Protein AF-A0A6B3H7B0-F1 (afdb_monomer_lite)

Radius of gyration: 14.79 Å; chains: 1; bounding box: 32×43×40 Å

Secondary structure (DSSP, 8-state):
--HHHH-SS-TTHHHHHHHHHHHHHHHTT--HHHHHHHHHHHHHTTGGGGGS-HHHHT-SSPPPHHHHHHHTTHHHHHHHHHTT-GGGHHH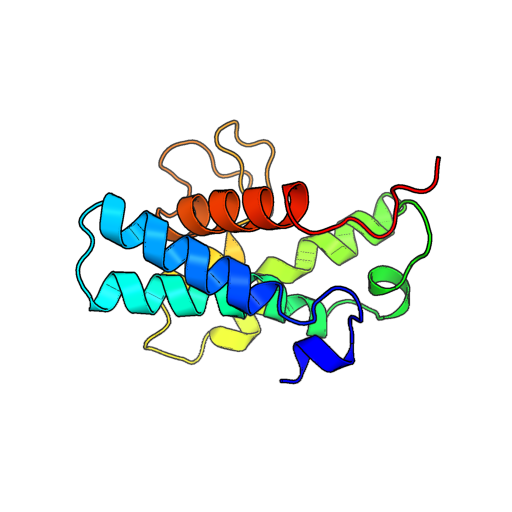HHHHHHTT--TTS--SSS---GGGS-HHHHHHHHHHHHHHHHS--TT---

Foldseek 3Di:
DVVCVLDVVVPCLLQQLLVQLLVVCVVVVHDPLVSVLLSLLSNQLQVLCVVQPSCLVPPDDDDDPVSVVSSLCSLVSSLVVCVPPVSNVLSSLLSNQLQADQCQPGDDGSDHNPSRRPSSPSSNVSSVVSVVPPPPPPPDD

Structure (mmCIF, N/CA/C/O backbone):
data_AF-A0A6B3H7B0-F1
#
_entry.id   AF-A0A6B3H7B0-F1
#
loop_
_atom_site.group_PDB
_atom_site.id
_atom_site.type_symbol
_atom_site.label_atom_id
_atom_site.label_alt_id
_atom_site.label_comp_id
_atom_site.label_asym_id
_atom_site.label_entity_id
_atom_site.label_seq_id
_atom_site.pdbx_PDB_ins_code
_atom_site.Cartn_x
_atom_site.Cartn_y
_atom_site.Cartn_z
_atom_site.occupancy
_atom_site.B_iso_or_equiv
_atom_site.auth_seq_id
_atom_site.auth_comp_id
_atom_site.auth_asym_id
_atom_site.auth_atom_id
_atom_site.pdbx_PDB_model_num
ATOM 1 N N . HIS A 1 1 ? -14.123 -1.532 -11.992 1.00 45.38 1 HIS A N 1
ATOM 2 C CA . HIS A 1 1 ? -12.849 -1.477 -11.252 1.00 45.38 1 HIS A CA 1
ATOM 3 C C . HIS A 1 1 ? -11.707 -1.411 -12.260 1.00 45.38 1 HIS A C 1
ATOM 5 O O . HIS A 1 1 ? -11.554 -2.330 -13.048 1.00 45.38 1 HIS A O 1
ATOM 11 N N . ALA A 1 2 ? -10.998 -0.280 -12.354 1.00 34.94 2 ALA A N 1
ATOM 12 C CA . ALA A 1 2 ? -10.042 -0.020 -13.444 1.00 34.94 2 ALA A CA 1
ATOM 13 C C . ALA A 1 2 ? -8.689 -0.747 -13.281 1.00 34.94 2 ALA A C 1
ATOM 15 O O . ALA A 1 2 ? -8.025 -1.021 -14.278 1.00 34.94 2 ALA A O 1
ATOM 16 N N . VAL A 1 3 ? -8.310 -1.104 -12.046 1.00 44.59 3 VAL A N 1
ATOM 17 C CA . VAL A 1 3 ? -7.106 -1.902 -11.736 1.00 44.59 3 VAL A CA 1
ATOM 18 C C . VAL A 1 3 ? -7.262 -3.340 -12.257 1.00 44.59 3 VAL A C 1
ATOM 20 O O . VAL A 1 3 ? -6.375 -3.840 -12.946 1.00 44.59 3 VAL A O 1
ATOM 23 N N . ASP A 1 4 ? -8.453 -3.928 -12.086 1.00 45.09 4 ASP A N 1
ATOM 24 C CA . ASP A 1 4 ? -8.804 -5.283 -12.551 1.00 45.09 4 ASP A CA 1
ATOM 25 C C . ASP A 1 4 ? -8.675 -5.488 -14.071 1.00 45.09 4 ASP A C 1
ATOM 27 O O . ASP A 1 4 ? -8.575 -6.617 -14.543 1.00 45.09 4 ASP A O 1
ATOM 31 N N . ILE A 1 5 ? -8.705 -4.411 -14.864 1.00 45.84 5 ILE A N 1
ATOM 32 C CA . ILE A 1 5 ? -8.684 -4.492 -16.334 1.00 45.84 5 ILE A CA 1
ATOM 33 C C . ILE A 1 5 ? -7.247 -4.632 -16.865 1.00 45.84 5 ILE A C 1
ATOM 35 O O . ILE A 1 5 ? -7.025 -5.216 -17.931 1.00 45.84 5 ILE A O 1
ATOM 39 N N . LYS A 1 6 ? -6.243 -4.120 -16.139 1.00 47.66 6 LYS A N 1
ATOM 40 C CA . LYS A 1 6 ? -4.839 -4.196 -16.574 1.00 47.66 6 LYS A CA 1
ATOM 41 C C . LYS A 1 6 ? -4.133 -5.465 -16.107 1.00 47.66 6 LYS A C 1
ATOM 43 O O . LYS A 1 6 ? -3.227 -5.907 -16.822 1.00 47.66 6 LYS A O 1
ATOM 48 N N . ASP A 1 7 ? -4.579 -6.089 -15.025 1.00 50.34 7 ASP A N 1
ATOM 49 C CA . ASP A 1 7 ? -3.917 -7.251 -14.444 1.00 50.34 7 ASP A CA 1
ATOM 50 C C . ASP A 1 7 ? -4.892 -8.436 -14.258 1.00 50.34 7 ASP A C 1
ATOM 52 O O . ASP A 1 7 ? -5.881 -8.393 -13.529 1.00 50.34 7 ASP A O 1
ATOM 56 N N . THR A 1 8 ? -4.630 -9.524 -14.984 1.00 45.81 8 THR A N 1
ATOM 57 C CA . THR A 1 8 ? -5.401 -10.775 -14.907 1.00 45.81 8 THR A CA 1
ATOM 58 C C . THR A 1 8 ? -5.162 -11.542 -13.600 1.00 45.81 8 THR A C 1
ATOM 60 O O . THR A 1 8 ? -5.957 -12.422 -13.276 1.00 45.81 8 THR A O 1
ATOM 63 N N . TYR A 1 9 ? -4.106 -11.214 -12.841 1.00 43.91 9 TYR A N 1
ATOM 64 C CA . TYR A 1 9 ? -3.794 -11.782 -11.522 1.00 43.91 9 TYR A CA 1
ATOM 65 C C . TYR A 1 9 ? -4.679 -11.195 -10.403 1.00 43.91 9 TYR A C 1
ATOM 67 O O . TYR A 1 9 ? -5.001 -11.884 -9.438 1.00 43.91 9 TYR A O 1
ATOM 75 N N . THR A 1 10 ? -5.154 -9.956 -10.554 1.00 52.75 10 THR A N 1
ATOM 76 C CA . THR A 1 10 ? -5.853 -9.191 -9.502 1.00 52.75 10 THR A CA 1
ATOM 77 C C . THR A 1 10 ? -7.307 -9.567 -9.233 1.00 52.75 10 THR A C 1
ATOM 79 O O . THR A 1 10 ? -7.891 -9.001 -8.311 1.00 52.75 10 THR A O 1
ATOM 82 N N . ARG A 1 11 ? -7.928 -10.507 -9.966 1.00 59.69 11 ARG A N 1
ATOM 83 C CA . ARG A 1 11 ? -9.376 -10.766 -9.827 1.00 59.69 11 ARG A CA 1
ATOM 84 C C . ARG A 1 11 ? -9.712 -11.263 -8.408 1.00 59.69 11 ARG A C 1
ATOM 86 O O . ARG A 1 11 ? -9.535 -12.432 -8.069 1.00 59.69 11 ARG A O 1
ATOM 93 N N . GLY A 1 12 ? -10.168 -10.338 -7.565 1.00 81.44 12 GLY A N 1
ATOM 94 C CA . GLY A 1 12 ? -10.488 -10.548 -6.153 1.00 81.44 12 GLY A CA 1
ATOM 95 C C . GLY A 1 12 ? -9.310 -10.471 -5.169 1.00 81.44 12 GLY A C 1
ATOM 96 O O . GLY A 1 12 ? -9.561 -10.597 -3.977 1.00 81.44 12 GLY A O 1
ATOM 97 N N . HIS A 1 13 ? -8.062 -10.260 -5.609 1.00 90.69 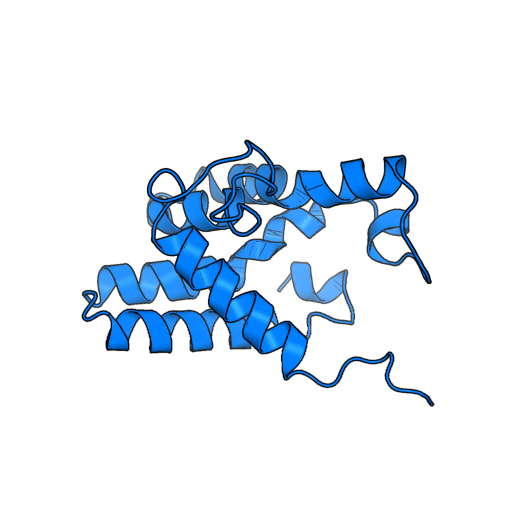13 HIS A N 1
ATOM 98 C CA . HIS A 1 13 ? -6.905 -10.126 -4.701 1.00 90.69 13 HIS A CA 1
ATOM 99 C C . HIS A 1 13 ? -7.078 -8.936 -3.755 1.00 90.69 13 HIS A C 1
ATOM 101 O O . HIS A 1 13 ? -7.143 -9.113 -2.543 1.00 90.69 13 HIS A O 1
ATOM 107 N N . SER A 1 14 ? -7.285 -7.741 -4.307 1.00 91.25 14 SER A N 1
ATOM 108 C CA . SER A 1 14 ? -7.471 -6.521 -3.518 1.00 91.25 14 SER A CA 1
ATOM 109 C C . SER A 1 14 ? -8.666 -6.614 -2.561 1.00 91.25 14 SER A C 1
ATOM 111 O O . SER A 1 14 ? -8.618 -6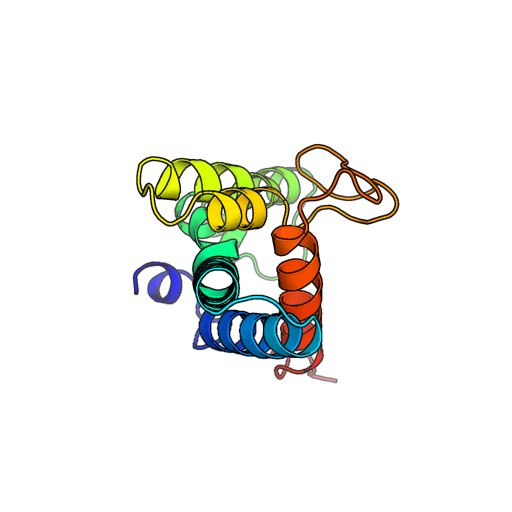.108 -1.443 1.00 91.25 14 SER A O 1
ATOM 113 N N . GLU A 1 15 ? -9.735 -7.318 -2.952 1.00 92.69 15 GLU A N 1
ATOM 114 C CA . GLU A 1 15 ? -10.865 -7.577 -2.054 1.00 92.69 15 GLU A CA 1
ATOM 115 C C . GLU A 1 15 ? -10.491 -8.501 -0.891 1.00 92.69 15 GLU A C 1
ATOM 117 O O . GLU A 1 15 ? -10.910 -8.256 0.241 1.00 92.69 15 GLU A O 1
ATOM 122 N N . ARG A 1 16 ? -9.724 -9.567 -1.149 1.00 95.00 16 ARG A N 1
ATOM 123 C CA . ARG A 1 16 ? -9.266 -10.490 -0.103 1.00 95.00 16 ARG A CA 1
ATOM 124 C C . ARG A 1 16 ? -8.290 -9.809 0.847 1.00 95.00 16 ARG A C 1
ATOM 126 O O . ARG A 1 16 ? -8.468 -9.955 2.053 1.00 95.00 16 ARG A O 1
ATOM 133 N N . VAL A 1 17 ? -7.360 -9.004 0.332 1.00 97.31 17 VAL A N 1
ATOM 134 C CA . VAL A 1 17 ? -6.463 -8.181 1.157 1.00 97.31 17 VAL A CA 1
ATOM 135 C C . VAL A 1 17 ? -7.276 -7.224 2.025 1.00 97.31 17 VAL A C 1
ATOM 137 O O . VAL A 1 17 ? -7.120 -7.241 3.240 1.00 97.31 17 VAL A O 1
ATOM 140 N N . GLY A 1 18 ? -8.233 -6.482 1.455 1.00 96.88 18 GLY A N 1
ATOM 141 C CA . GLY A 1 18 ? -9.116 -5.605 2.233 1.00 96.88 18 GLY A CA 1
ATOM 142 C C . GLY A 1 18 ? -9.905 -6.338 3.326 1.00 96.88 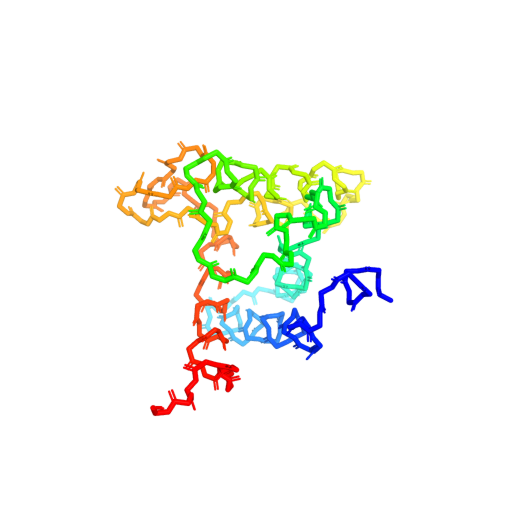18 GLY A C 1
ATOM 143 O O . GLY A 1 18 ? -10.003 -5.850 4.452 1.00 96.88 18 GLY A O 1
ATOM 144 N N . ARG A 1 19 ? -10.437 -7.534 3.039 1.00 97.62 19 ARG A N 1
ATOM 145 C CA . ARG A 1 19 ? -11.129 -8.370 4.041 1.00 97.62 19 ARG A CA 1
ATOM 146 C C . ARG A 1 19 ? -10.179 -8.861 5.132 1.00 97.62 19 ARG A C 1
ATOM 148 O O . ARG A 1 19 ? -10.535 -8.805 6.305 1.00 97.62 19 ARG A O 1
ATOM 155 N N . ALA A 1 20 ? -8.985 -9.321 4.769 1.00 98.25 20 ALA A N 1
ATOM 156 C CA . ALA A 1 20 ? -7.976 -9.761 5.726 1.00 98.25 20 ALA A CA 1
ATOM 157 C C . ALA A 1 20 ? -7.517 -8.602 6.627 1.00 98.25 20 ALA A C 1
ATOM 159 O O . ALA A 1 20 ? -7.444 -8.773 7.842 1.00 98.25 20 ALA A O 1
ATOM 160 N N . SER A 1 21 ? -7.315 -7.404 6.070 1.00 98.50 21 SER A N 1
ATOM 161 C CA . SER A 1 21 ? -7.005 -6.195 6.840 1.00 98.50 21 SER A CA 1
ATOM 162 C C . SER A 1 21 ? -8.094 -5.862 7.863 1.00 98.50 21 SER A C 1
ATOM 164 O O . SER A 1 21 ? -7.765 -5.535 8.999 1.00 98.50 21 SER A O 1
ATOM 166 N N . VAL A 1 22 ? -9.377 -6.013 7.512 1.00 98.50 22 VAL A N 1
ATOM 167 C CA . VAL A 1 22 ? -10.502 -5.841 8.454 1.00 98.50 22 VAL A CA 1
ATOM 168 C C . VAL A 1 22 ? -10.452 -6.854 9.599 1.00 98.50 22 VAL A C 1
ATOM 170 O O . VAL A 1 22 ? -10.684 -6.484 10.748 1.00 98.50 22 VAL A O 1
ATOM 173 N N . LEU A 1 23 ? -10.155 -8.124 9.308 1.00 98.56 23 LEU A N 1
ATOM 174 C CA . LEU A 1 23 ? -10.052 -9.160 10.342 1.00 98.56 23 LEU A CA 1
ATOM 175 C C . LEU A 1 23 ? -8.912 -8.856 11.320 1.00 98.56 23 LEU A C 1
ATOM 177 O O . LEU A 1 23 ? -9.121 -8.909 12.528 1.00 98.56 23 LEU A O 1
ATOM 181 N N . ILE A 1 24 ? -7.743 -8.467 10.802 1.00 98.56 24 ILE A N 1
ATOM 182 C CA . ILE A 1 24 ? -6.594 -8.073 11.626 1.00 98.56 24 ILE A CA 1
ATOM 183 C C . ILE A 1 24 ? -6.935 -6.834 12.468 1.00 98.56 24 ILE A C 1
ATOM 185 O O . ILE A 1 24 ? -6.671 -6.820 13.664 1.00 98.56 24 ILE A O 1
ATOM 189 N N . ALA A 1 25 ? -7.561 -5.813 11.875 1.00 98.25 25 ALA A N 1
ATOM 190 C CA . ALA A 1 25 ? -7.936 -4.583 12.576 1.00 98.25 25 ALA A CA 1
ATOM 191 C C . ALA A 1 25 ? -8.857 -4.843 13.778 1.00 98.25 25 ALA A C 1
ATOM 193 O O . ALA A 1 25 ? -8.671 -4.261 14.846 1.00 98.25 25 ALA A O 1
ATOM 194 N N . ARG A 1 26 ? -9.839 -5.736 13.605 1.00 98.38 26 ARG A N 1
ATOM 195 C CA . ARG A 1 26 ? -10.775 -6.124 14.668 1.00 98.38 26 ARG A CA 1
ATOM 196 C C . ARG A 1 26 ? -10.085 -6.879 15.795 1.00 98.38 26 ARG A C 1
ATOM 198 O O . ARG A 1 26 ? -10.362 -6.592 16.953 1.00 98.38 26 ARG A O 1
ATOM 205 N N . GLU A 1 27 ? -9.171 -7.786 15.464 1.00 98.44 27 GLU A N 1
ATOM 206 C CA . GLU A 1 27 ? -8.380 -8.509 16.466 1.00 98.44 27 GLU A CA 1
ATOM 207 C C . GLU A 1 27 ? -7.472 -7.562 17.268 1.00 98.44 27 GLU A C 1
ATOM 209 O O . GLU A 1 27 ? -7.277 -7.736 18.466 1.00 98.44 27 GLU A O 1
ATOM 214 N N . LEU A 1 28 ? -6.973 -6.500 16.628 1.00 97.88 28 LEU A N 1
ATOM 215 C CA . LEU A 1 28 ? -6.211 -5.435 17.284 1.00 97.88 28 LEU A CA 1
ATOM 216 C C . LEU A 1 28 ? -7.083 -4.460 18.100 1.00 97.88 28 LEU A C 1
ATOM 218 O O . LEU A 1 28 ? -6.546 -3.532 18.702 1.00 97.88 28 LEU A O 1
ATOM 222 N N . GLY A 1 29 ? -8.409 -4.638 18.128 1.00 98.06 29 GLY A N 1
ATOM 223 C CA . GLY A 1 29 ? -9.330 -3.790 18.891 1.00 98.06 29 GLY A CA 1
ATOM 224 C C . GLY A 1 29 ? -9.498 -2.373 18.333 1.00 98.06 29 GLY A C 1
ATOM 225 O O . GLY A 1 29 ? -9.803 -1.453 19.090 1.00 98.06 29 GLY A O 1
ATOM 226 N N . MET A 1 30 ? -9.275 -2.173 17.029 1.00 97.62 30 MET A N 1
ATOM 227 C CA . MET A 1 30 ? -9.479 -0.872 16.383 1.00 97.62 30 MET A CA 1
ATOM 228 C C . MET A 1 30 ? -10.966 -0.500 16.308 1.00 97.62 30 MET A C 1
ATOM 230 O O . MET A 1 30 ? -11.828 -1.366 16.163 1.00 97.62 30 MET A O 1
ATOM 234 N N . ASP A 1 31 ? -11.264 0.800 16.352 1.00 97.31 31 ASP A N 1
ATOM 235 C CA . ASP A 1 31 ? -12.621 1.313 16.156 1.00 97.31 31 ASP A CA 1
ATOM 236 C C . ASP A 1 31 ? -13.117 1.150 14.705 1.00 97.31 31 ASP A C 1
ATOM 238 O O . ASP A 1 31 ? -12.330 1.009 13.765 1.00 97.31 31 ASP A O 1
ATOM 242 N N . ASP A 1 32 ? -14.437 1.220 14.513 1.00 97.06 32 ASP A N 1
ATOM 243 C CA . ASP A 1 32 ? -15.083 0.990 13.214 1.00 97.06 32 ASP A CA 1
ATOM 244 C C . ASP A 1 32 ? -14.590 1.929 12.105 1.00 97.06 32 ASP A C 1
ATOM 246 O O . ASP A 1 32 ? -14.493 1.522 10.945 1.00 97.06 32 ASP A O 1
ATOM 250 N N . ARG A 1 33 ? -14.238 3.178 12.440 1.00 95.31 33 ARG A N 1
ATOM 251 C CA . ARG A 1 33 ? -13.731 4.144 11.458 1.00 95.31 33 ARG A CA 1
ATOM 252 C C . ARG A 1 33 ? -12.362 3.704 10.949 1.00 95.31 33 ARG A C 1
ATOM 254 O O . ARG A 1 33 ? -12.117 3.748 9.744 1.00 95.31 33 ARG A O 1
ATOM 261 N N . ARG A 1 34 ? -11.477 3.257 11.844 1.00 96.19 34 ARG A N 1
ATOM 262 C CA . ARG A 1 34 ? -10.150 2.746 11.468 1.00 96.19 34 ARG A CA 1
ATOM 263 C C . ARG A 1 34 ? -10.233 1.402 10.751 1.00 96.19 34 ARG A C 1
ATOM 265 O O . ARG A 1 34 ? -9.516 1.201 9.773 1.00 96.19 34 ARG A O 1
ATOM 272 N N . VAL A 1 35 ? -11.142 0.517 11.166 1.00 97.81 35 VAL A N 1
ATOM 273 C CA . VAL A 1 35 ? -11.422 -0.748 10.464 1.00 97.81 35 VAL A CA 1
ATOM 274 C C . VAL A 1 35 ? -11.831 -0.480 9.013 1.00 97.81 35 VAL A C 1
ATOM 276 O O . VAL A 1 35 ? -11.312 -1.119 8.096 1.00 97.81 35 VAL A O 1
ATOM 279 N N . GLU A 1 36 ? -12.715 0.491 8.787 1.00 96.12 36 GLU A N 1
ATOM 280 C CA . GLU A 1 36 ? -13.140 0.877 7.440 1.00 96.12 36 GLU A CA 1
ATOM 281 C C . GLU A 1 36 ? -12.000 1.520 6.635 1.00 96.12 36 GLU A C 1
ATOM 283 O O . GLU A 1 36 ? -11.808 1.199 5.459 1.00 96.12 36 GLU A O 1
ATOM 288 N N . GLY A 1 37 ? -11.176 2.357 7.271 1.00 96.38 37 GLY A N 1
ATOM 289 C CA . GLY A 1 37 ? -9.956 2.890 6.663 1.00 96.38 37 GLY A CA 1
ATOM 290 C C . GLY A 1 37 ? -9.005 1.784 6.189 1.00 96.38 37 GLY A C 1
ATOM 291 O O . GLY A 1 37 ? -8.520 1.827 5.058 1.00 96.38 37 GLY A O 1
ATOM 292 N N . LEU A 1 38 ? -8.798 0.743 7.002 1.00 97.38 38 LEU A N 1
ATOM 293 C CA . LEU A 1 38 ? -7.974 -0.416 6.647 1.00 97.38 38 LEU A CA 1
ATOM 294 C C . LEU A 1 38 ? -8.575 -1.259 5.522 1.00 97.38 38 LEU A C 1
ATOM 296 O O . LEU A 1 38 ? -7.839 -1.773 4.676 1.00 97.38 38 LEU A O 1
ATOM 300 N N . ARG A 1 39 ? -9.906 -1.366 5.467 1.00 97.31 39 ARG A N 1
ATOM 301 C CA . ARG A 1 39 ? -10.599 -2.001 4.342 1.00 97.31 39 ARG A CA 1
ATOM 302 C C . ARG A 1 39 ? -10.245 -1.304 3.031 1.00 97.31 39 ARG A C 1
ATOM 304 O O . ARG A 1 39 ? -9.887 -1.973 2.061 1.00 97.31 39 ARG A O 1
ATOM 311 N N . PHE A 1 40 ? -10.324 0.028 2.999 1.00 96.50 40 PHE A N 1
ATOM 312 C CA . PHE A 1 40 ? -9.959 0.809 1.818 1.00 96.50 40 PHE A CA 1
ATOM 313 C C . PHE A 1 40 ? -8.468 0.729 1.506 1.00 96.50 40 PHE A C 1
ATOM 315 O O . PHE A 1 40 ? -8.118 0.545 0.343 1.00 96.50 40 PHE A O 1
ATOM 322 N N . ALA A 1 41 ? -7.608 0.800 2.523 1.00 97.19 41 ALA A N 1
ATOM 323 C CA . ALA A 1 41 ? -6.167 0.637 2.372 1.00 97.19 41 ALA A CA 1
ATOM 324 C C . ALA A 1 41 ? -5.823 -0.676 1.654 1.00 97.19 41 ALA A C 1
ATOM 326 O O . ALA A 1 41 ? -5.122 -0.660 0.647 1.00 97.19 41 ALA A O 1
ATOM 327 N N . GLY A 1 42 ? -6.387 -1.801 2.103 1.00 96.81 42 GLY A N 1
ATOM 328 C CA . GLY A 1 42 ? -6.162 -3.103 1.474 1.00 96.81 42 GLY A CA 1
ATOM 329 C C . GLY A 1 42 ? -6.720 -3.203 0.049 1.00 96.81 42 GLY A C 1
ATOM 330 O O . GLY A 1 42 ? -6.072 -3.779 -0.821 1.00 96.81 42 GLY A O 1
ATOM 331 N N . ILE A 1 43 ? -7.880 -2.598 -0.235 1.00 95.12 43 ILE A N 1
ATOM 332 C CA . ILE A 1 43 ? -8.457 -2.577 -1.595 1.00 95.12 43 ILE A CA 1
ATOM 333 C C . ILE A 1 43 ? -7.612 -1.733 -2.559 1.00 95.12 43 ILE A C 1
ATOM 335 O O . ILE A 1 43 ? -7.526 -2.046 -3.746 1.00 95.12 43 ILE A O 1
ATOM 339 N N . LEU A 1 44 ? -7.023 -0.645 -2.071 1.00 95.94 44 LEU A N 1
ATOM 340 C CA . LEU A 1 44 ? -6.380 0.369 -2.904 1.00 95.94 44 LEU A CA 1
ATOM 341 C C . LEU A 1 44 ? -4.851 0.299 -2.904 1.00 95.94 44 LEU A C 1
ATOM 343 O O . LEU A 1 44 ? -4.255 1.047 -3.672 1.00 95.94 44 LEU A O 1
ATOM 347 N N . HIS A 1 45 ? -4.220 -0.571 -2.106 1.00 96.94 45 HIS A N 1
ATOM 348 C CA . HIS A 1 45 ? -2.756 -0.616 -1.938 1.00 96.94 45 HIS A CA 1
ATOM 349 C C . HIS A 1 45 ? -1.990 -0.638 -3.272 1.00 96.94 45 HIS A C 1
ATOM 351 O O . HIS A 1 45 ? -0.989 0.050 -3.433 1.00 96.94 45 HIS A O 1
ATOM 357 N N . ASP A 1 46 ? -2.546 -1.332 -4.264 1.00 95.94 46 ASP A N 1
ATOM 358 C CA . ASP A 1 46 ? -1.960 -1.541 -5.584 1.00 95.94 46 ASP A CA 1
ATOM 359 C C . ASP A 1 46 ? -2.491 -0.598 -6.685 1.00 95.94 46 ASP A C 1
ATOM 361 O O . ASP A 1 46 ? -2.152 -0.756 -7.862 1.00 95.94 46 ASP A O 1
ATOM 365 N N . ILE A 1 47 ? -3.330 0.399 -6.360 1.00 94.56 47 ILE A N 1
ATOM 366 C CA . ILE A 1 47 ? -3.976 1.264 -7.371 1.00 94.56 47 ILE A CA 1
ATOM 367 C C . ILE A 1 47 ? -2.965 1.998 -8.262 1.00 94.56 47 ILE A C 1
ATOM 369 O O . ILE A 1 47 ? -3.229 2.250 -9.441 1.00 94.56 47 ILE A O 1
ATOM 373 N N . GLY A 1 48 ? -1.771 2.279 -7.741 1.00 95.81 48 GLY A N 1
ATOM 374 C CA . GLY A 1 48 ? -0.697 2.914 -8.497 1.00 95.81 48 GLY A CA 1
ATOM 375 C C . GLY A 1 48 ? -0.112 2.065 -9.623 1.00 95.81 48 GLY A C 1
ATOM 376 O O . GLY A 1 48 ? 0.515 2.619 -10.528 1.00 95.81 48 GLY A O 1
ATOM 377 N N . LYS A 1 49 ? -0.390 0.751 -9.677 1.00 94.56 49 LYS A N 1
ATOM 378 C CA . LYS A 1 49 ? -0.037 -0.098 -10.831 1.00 94.56 49 LYS A CA 1
ATOM 379 C C . LYS A 1 49 ? -0.675 0.399 -12.134 1.00 94.56 49 LYS A C 1
ATOM 381 O O . LYS A 1 49 ? -0.177 0.089 -13.215 1.00 94.56 49 LYS A O 1
ATOM 386 N N . LEU A 1 50 ? -1.716 1.239 -12.065 1.00 90.62 50 LEU A N 1
ATOM 387 C CA . LEU A 1 50 ? -2.278 1.940 -13.226 1.00 90.62 50 LEU A CA 1
ATOM 388 C C . LEU A 1 50 ? -1.256 2.829 -13.954 1.00 90.62 50 LEU A C 1
ATOM 390 O O . LEU A 1 50 ? -1.344 2.941 -15.184 1.00 90.62 50 LEU A O 1
ATOM 394 N N . GLY A 1 51 ? -0.309 3.415 -13.210 1.00 91.12 51 GLY A N 1
ATOM 395 C CA . GLY A 1 51 ? 0.784 4.252 -13.713 1.00 91.12 51 GLY A CA 1
ATOM 396 C C . GLY A 1 51 ? 2.012 3.470 -14.192 1.00 91.12 51 GLY A C 1
ATOM 397 O O . GLY A 1 51 ? 2.874 4.035 -14.860 1.00 91.12 51 GLY A O 1
ATOM 398 N N . VAL A 1 52 ? 2.086 2.163 -13.922 1.00 93.56 52 VAL A N 1
ATOM 399 C CA . VAL A 1 52 ? 3.195 1.311 -14.375 1.00 93.56 52 VAL A CA 1
ATOM 400 C C . VAL A 1 52 ? 2.999 0.934 -15.855 1.00 93.56 52 VAL A C 1
ATOM 402 O O . VAL A 1 52 ? 1.898 0.533 -16.257 1.00 93.56 52 VAL A O 1
ATOM 405 N N . PRO A 1 53 ? 4.043 1.015 -16.707 1.00 93.06 53 PRO A N 1
ATOM 406 C CA . PRO A 1 53 ? 3.956 0.583 -18.097 1.00 93.06 53 PRO A CA 1
ATOM 407 C C . PRO A 1 53 ? 3.514 -0.878 -18.223 1.00 93.06 53 PRO A C 1
ATOM 409 O O . PRO A 1 53 ? 4.108 -1.773 -17.621 1.00 93.06 53 PRO A O 1
ATOM 412 N N . THR A 1 54 ? 2.535 -1.146 -19.092 1.00 89.88 54 THR A N 1
ATOM 413 C CA . THR A 1 54 ? 1.967 -2.493 -19.286 1.00 89.88 54 THR A CA 1
ATOM 414 C C . THR A 1 54 ? 3.030 -3.552 -19.603 1.00 89.88 54 THR A C 1
ATOM 416 O O . THR A 1 54 ? 2.905 -4.687 -19.156 1.00 89.88 54 THR A O 1
ATOM 419 N N . ARG A 1 55 ? 4.100 -3.188 -20.329 1.00 90.81 55 ARG A N 1
ATOM 420 C CA . ARG A 1 55 ? 5.222 -4.093 -20.649 1.00 90.81 55 ARG A CA 1
ATOM 421 C C . ARG A 1 55 ? 5.974 -4.598 -19.412 1.00 90.81 55 ARG A C 1
ATOM 423 O O . ARG A 1 55 ? 6.473 -5.713 -19.436 1.00 90.81 55 ARG A O 1
ATOM 430 N N . VAL A 1 56 ? 6.065 -3.773 -18.366 1.00 92.94 56 VAL A N 1
ATOM 431 C CA . VAL A 1 56 ? 6.703 -4.123 -17.088 1.00 92.94 56 VAL A CA 1
ATOM 432 C C . VAL A 1 56 ? 5.718 -4.925 -16.245 1.00 92.94 56 VAL A C 1
ATOM 434 O O . VAL A 1 56 ? 6.067 -5.988 -15.744 1.00 92.94 56 VAL A O 1
ATOM 437 N N . LEU A 1 57 ? 4.466 -4.460 -16.167 1.00 88.81 57 LEU A N 1
ATOM 438 C CA . LEU A 1 57 ? 3.405 -5.103 -15.390 1.00 88.81 57 LEU A CA 1
ATOM 439 C C . LEU A 1 57 ? 3.091 -6.532 -15.853 1.00 88.81 57 LEU A C 1
ATOM 441 O O . LEU A 1 57 ? 2.875 -7.410 -15.028 1.00 88.81 57 LEU A O 1
ATOM 445 N N . ARG A 1 58 ? 3.088 -6.776 -17.168 1.00 87.00 58 ARG A N 1
ATOM 446 C CA . ARG A 1 58 ? 2.756 -8.079 -17.771 1.00 87.00 58 ARG A CA 1
ATOM 447 C C . ARG A 1 58 ? 3.983 -8.879 -18.207 1.00 87.00 58 ARG A C 1
ATOM 449 O O . ARG A 1 58 ? 3.865 -9.760 -19.060 1.00 87.00 58 ARG A O 1
ATOM 456 N N . LYS A 1 59 ? 5.172 -8.547 -17.700 1.00 87.50 59 LYS A N 1
ATOM 457 C CA . LYS A 1 59 ? 6.389 -9.257 -18.090 1.00 87.50 59 LYS A CA 1
ATOM 458 C C . LYS A 1 59 ? 6.310 -10.723 -17.661 1.00 87.50 59 LYS A C 1
ATOM 460 O O . LYS A 1 59 ? 6.065 -11.031 -16.500 1.00 87.50 59 LYS A O 1
ATOM 465 N N . ASN A 1 60 ? 6.580 -11.623 -18.604 1.00 86.19 60 ASN A N 1
ATOM 466 C CA . ASN A 1 60 ? 6.773 -13.038 -18.311 1.00 86.19 60 ASN A CA 1
ATOM 467 C C . ASN A 1 60 ? 8.223 -13.262 -17.858 1.00 86.19 60 ASN A C 1
ATOM 469 O O . ASN A 1 60 ? 9.156 -12.988 -18.614 1.00 86.19 60 ASN A O 1
ATOM 473 N N . GLY A 1 61 ? 8.410 -13.769 -16.638 1.00 88.25 61 GLY A N 1
ATOM 474 C CA . GLY A 1 61 ? 9.731 -14.002 -16.046 1.00 88.25 61 GLY A CA 1
ATOM 475 C C . GLY A 1 61 ? 10.231 -12.848 -15.163 1.00 88.25 61 GLY A C 1
ATOM 476 O O . GLY A 1 61 ? 9.472 -11.933 -14.844 1.00 88.25 61 GLY A O 1
ATOM 477 N N . PRO A 1 62 ? 11.497 -12.896 -14.709 1.00 92.50 62 PRO A N 1
ATOM 478 C CA . PRO A 1 62 ? 12.022 -11.924 -13.757 1.00 92.50 62 PRO A CA 1
ATOM 479 C C . PRO A 1 62 ? 12.160 -10.523 -14.368 1.00 92.50 62 PRO A C 1
ATOM 481 O O . PRO A 1 62 ? 12.551 -10.359 -15.528 1.00 92.50 62 PRO A O 1
ATOM 484 N N . LEU A 1 63 ? 11.883 -9.503 -13.552 1.00 94.50 63 LEU A N 1
ATOM 485 C CA . LEU A 1 63 ? 12.165 -8.107 -13.883 1.00 94.50 63 LEU A CA 1
ATOM 486 C C . LEU A 1 63 ? 13.681 -7.860 -13.888 1.00 94.50 63 LEU A C 1
ATOM 488 O O . LEU A 1 63 ? 14.398 -8.344 -13.007 1.00 94.50 63 LEU A O 1
ATOM 492 N N . THR A 1 64 ? 14.169 -7.072 -14.845 1.00 97.06 64 THR A N 1
ATOM 493 C CA . THR A 1 64 ? 15.523 -6.505 -14.788 1.00 97.06 64 THR A CA 1
ATOM 494 C C . THR A 1 64 ? 15.614 -5.496 -13.637 1.00 97.06 64 THR A C 1
ATOM 496 O O . THR A 1 64 ? 14.583 -5.015 -13.159 1.00 97.06 64 THR A O 1
ATOM 499 N N . PRO A 1 65 ? 16.823 -5.103 -13.194 1.00 97.19 65 PRO A N 1
ATOM 500 C CA . PRO A 1 65 ? 16.964 -4.067 -12.170 1.00 97.19 65 PRO A CA 1
ATOM 501 C C . PRO A 1 65 ? 16.267 -2.745 -12.528 1.00 97.19 65 PRO A C 1
ATOM 503 O O . PRO A 1 65 ? 15.750 -2.064 -11.652 1.00 97.19 65 PRO A O 1
ATOM 506 N N . GLU A 1 66 ? 16.223 -2.381 -13.810 1.00 96.81 66 GLU A N 1
ATOM 507 C CA . GLU A 1 66 ? 15.542 -1.169 -14.273 1.00 96.81 66 GLU A CA 1
ATOM 508 C C . GLU A 1 66 ? 14.019 -1.304 -14.242 1.00 96.81 66 GLU A C 1
ATOM 510 O O . GLU A 1 66 ? 13.324 -0.419 -13.753 1.00 96.81 66 GLU A O 1
ATOM 515 N N . GLU A 1 67 ? 13.490 -2.431 -14.710 1.00 96.88 67 GLU A N 1
ATOM 516 C CA . GLU A 1 67 ? 12.053 -2.702 -14.657 1.00 96.88 67 GLU A CA 1
ATOM 517 C C . GLU A 1 67 ? 11.552 -2.830 -13.218 1.00 96.88 67 GLU A C 1
ATOM 519 O O . GLU A 1 67 ? 10.449 -2.383 -12.912 1.00 96.88 67 GLU A O 1
ATOM 524 N N . ARG A 1 68 ? 12.373 -3.399 -12.329 1.00 96.44 68 ARG A N 1
ATOM 525 C CA . ARG A 1 68 ? 12.107 -3.444 -10.892 1.00 96.44 68 ARG A CA 1
ATOM 526 C C . ARG A 1 68 ? 11.959 -2.038 -10.318 1.00 96.44 68 ARG A C 1
ATOM 528 O O . ARG A 1 68 ? 10.944 -1.778 -9.688 1.00 96.44 68 ARG A O 1
ATOM 535 N N . ARG A 1 69 ? 12.894 -1.125 -10.612 1.00 96.56 69 ARG A N 1
ATOM 536 C CA . ARG A 1 69 ? 12.785 0.280 -10.181 1.00 96.56 69 ARG A CA 1
ATOM 537 C C . ARG A 1 69 ? 11.489 0.929 -10.660 1.00 96.56 69 ARG A C 1
ATOM 539 O O . ARG A 1 69 ? 10.872 1.658 -9.906 1.00 96.56 69 ARG A O 1
ATOM 546 N N . ILE A 1 70 ? 11.052 0.641 -11.888 1.00 96.88 70 ILE A N 1
ATOM 547 C CA . ILE A 1 70 ? 9.777 1.154 -12.420 1.00 96.88 70 ILE A CA 1
ATOM 548 C C . ILE A 1 70 ? 8.574 0.557 -11.671 1.00 96.88 70 ILE A C 1
ATOM 550 O O . ILE A 1 70 ? 7.611 1.268 -11.398 1.00 96.88 70 ILE A O 1
ATOM 554 N N . MET A 1 71 ? 8.607 -0.739 -11.347 1.00 95.94 71 MET A N 1
ATOM 555 C CA . MET A 1 71 ? 7.552 -1.400 -10.570 1.00 95.94 71 MET A CA 1
ATOM 556 C C . MET A 1 71 ? 7.439 -0.821 -9.155 1.00 95.94 71 MET A C 1
ATOM 558 O O . MET A 1 71 ? 6.333 -0.624 -8.657 1.00 95.94 71 MET A O 1
ATOM 562 N N . GLU A 1 72 ? 8.572 -0.529 -8.519 1.00 97.44 72 GLU A N 1
ATOM 563 C CA . GLU A 1 72 ? 8.662 -0.007 -7.149 1.00 97.44 72 GLU A CA 1
ATOM 564 C C . GLU A 1 72 ? 8.124 1.430 -7.003 1.00 97.44 72 GLU A C 1
ATOM 566 O O . GLU A 1 72 ? 7.917 1.875 -5.881 1.00 97.44 72 GLU A O 1
ATOM 571 N N . LEU A 1 73 ? 7.800 2.123 -8.106 1.00 97.44 73 LEU A N 1
ATOM 572 C CA . LEU A 1 73 ? 7.143 3.443 -8.093 1.00 97.44 73 LEU A CA 1
ATOM 573 C C . LEU A 1 73 ? 5.627 3.379 -7.851 1.00 97.44 73 LEU A C 1
ATOM 575 O O . LEU A 1 73 ? 4.995 4.407 -7.603 1.00 97.44 73 LEU A O 1
ATOM 579 N N . HIS A 1 74 ? 5.002 2.200 -7.941 1.00 98.06 74 HIS A N 1
ATOM 580 C CA . HIS A 1 74 ? 3.548 2.112 -7.799 1.00 98.06 74 HIS A CA 1
ATOM 581 C C . HIS A 1 74 ? 3.000 2.592 -6.437 1.00 98.06 74 HIS A C 1
ATOM 583 O O . HIS A 1 74 ? 1.894 3.131 -6.455 1.00 98.06 74 HIS A O 1
ATOM 589 N N . PRO A 1 75 ? 3.690 2.488 -5.281 1.00 98.25 75 PRO A N 1
ATOM 590 C CA . PRO A 1 75 ? 3.170 3.051 -4.036 1.00 98.25 75 PRO A CA 1
ATOM 591 C C . PRO A 1 75 ? 3.052 4.577 -4.113 1.00 98.25 75 PRO A C 1
ATOM 593 O O . PRO A 1 75 ? 2.031 5.139 -3.720 1.00 98.25 75 PRO A O 1
ATOM 596 N N . GLU A 1 76 ? 4.045 5.250 -4.706 1.00 98.25 76 GLU A N 1
ATOM 597 C CA . GLU A 1 76 ? 4.035 6.705 -4.910 1.00 98.25 76 GLU A CA 1
ATOM 598 C C . GLU A 1 76 ? 2.933 7.124 -5.891 1.00 98.25 76 GLU A C 1
ATOM 600 O O . GLU A 1 76 ? 2.176 8.057 -5.625 1.00 98.25 76 GLU A O 1
ATOM 605 N N . TYR A 1 77 ? 2.758 6.391 -6.995 1.00 97.62 77 TYR A N 1
ATOM 606 C CA . TYR A 1 77 ? 1.637 6.636 -7.909 1.00 97.62 77 TYR A CA 1
ATOM 607 C C . TYR A 1 77 ? 0.284 6.429 -7.228 1.00 97.62 77 TYR A C 1
ATOM 609 O O . TYR A 1 77 ? -0.645 7.202 -7.455 1.00 97.62 77 TYR A O 1
ATOM 617 N N . GLY A 1 78 ? 0.160 5.400 -6.388 1.00 96.62 78 GLY A N 1
ATOM 618 C CA . GLY A 1 78 ? -1.057 5.126 -5.634 1.00 96.62 78 GLY A CA 1
ATOM 619 C C . GLY A 1 78 ? -1.383 6.254 -4.662 1.00 96.62 78 GLY A C 1
ATOM 620 O O . GLY A 1 78 ? -2.522 6.720 -4.631 1.00 96.62 78 GLY A O 1
ATOM 621 N N . HIS A 1 79 ? -0.370 6.738 -3.939 1.00 96.94 79 HIS A N 1
ATOM 622 C CA . HIS A 1 79 ? -0.469 7.883 -3.039 1.00 96.94 79 HIS A CA 1
ATOM 623 C C . HIS A 1 79 ? -0.990 9.131 -3.761 1.00 96.94 79 HIS A C 1
ATOM 625 O O . HIS A 1 79 ? -1.951 9.753 -3.306 1.00 96.94 79 HIS A O 1
ATOM 631 N N . GLU A 1 80 ? -0.416 9.458 -4.922 1.00 96.38 80 GLU A N 1
ATOM 632 C CA . GLU A 1 80 ? -0.832 10.615 -5.719 1.00 96.38 80 GLU A CA 1
ATOM 633 C C . GLU A 1 80 ? -2.259 10.476 -6.269 1.00 96.38 80 GLU A C 1
ATOM 635 O O . GLU A 1 80 ? -3.024 11.442 -6.240 1.00 96.38 80 GLU A O 1
ATOM 640 N N . ILE A 1 81 ? -2.662 9.276 -6.704 1.00 94.62 81 ILE A N 1
ATOM 641 C CA . ILE A 1 81 ? -4.020 9.011 -7.211 1.00 94.62 81 ILE A CA 1
ATOM 642 C C . ILE A 1 81 ? -5.083 9.282 -6.137 1.00 94.62 81 ILE A C 1
ATOM 644 O O . ILE A 1 81 ? -6.147 9.817 -6.451 1.00 94.62 81 ILE A O 1
ATOM 648 N N . VAL A 1 82 ? -4.818 8.924 -4.877 1.00 94.06 82 VAL A N 1
ATOM 649 C CA . VAL A 1 82 ? -5.803 9.056 -3.788 1.00 94.06 82 VAL A CA 1
ATOM 650 C C . VAL A 1 82 ? -5.663 10.350 -2.982 1.00 94.06 82 VAL A C 1
ATOM 652 O O . VAL A 1 82 ? -6.495 10.614 -2.116 1.00 94.06 82 VAL A O 1
ATOM 655 N N . ARG A 1 83 ? -4.653 11.185 -3.267 1.00 92.38 83 ARG A N 1
ATOM 656 C CA . ARG A 1 83 ? -4.275 12.361 -2.461 1.00 92.38 83 ARG A CA 1
ATOM 657 C C . ARG A 1 83 ? -5.424 13.332 -2.165 1.00 92.38 83 ARG A C 1
ATOM 659 O O . ARG A 1 83 ? -5.418 13.967 -1.117 1.00 92.38 83 ARG A O 1
ATOM 666 N N . GLY A 1 84 ? -6.390 13.461 -3.075 1.00 87.56 84 GLY A N 1
ATOM 667 C CA . GLY A 1 84 ? -7.536 14.371 -2.943 1.00 87.56 84 GLY A CA 1
ATOM 668 C C . GLY A 1 84 ? -8.741 13.816 -2.174 1.00 87.56 84 GLY A C 1
ATOM 669 O O . GLY A 1 84 ? -9.753 14.505 -2.066 1.00 87.56 84 GLY A O 1
ATOM 670 N N . ILE A 1 85 ? -8.681 12.579 -1.673 1.00 89.56 85 ILE A N 1
ATOM 671 C CA . ILE A 1 85 ? -9.818 11.898 -1.045 1.00 89.56 85 ILE A CA 1
ATOM 672 C C . ILE A 1 85 ? -9.664 11.957 0.480 1.00 89.56 85 ILE A C 1
ATOM 674 O O . ILE A 1 85 ? -9.041 11.093 1.087 1.00 89.56 85 ILE A O 1
ATOM 678 N N . GLY A 1 86 ? -10.254 12.976 1.111 1.00 82.06 86 GLY A N 1
ATOM 679 C CA . GLY A 1 86 ? -9.980 13.309 2.518 1.00 82.06 86 GLY A CA 1
ATOM 680 C C . GLY A 1 86 ? -10.355 12.254 3.571 1.00 82.06 86 GLY A C 1
ATOM 681 O O . GLY A 1 86 ? -9.846 12.308 4.680 1.00 82.06 86 GLY A O 1
ATOM 682 N N . PHE A 1 87 ? -11.210 11.271 3.267 1.00 83.06 87 PHE A N 1
ATOM 683 C CA . PHE A 1 87 ? -11.501 10.187 4.222 1.00 83.06 87 PHE A CA 1
ATOM 684 C C . PHE A 1 87 ? -10.466 9.047 4.185 1.00 83.06 87 PHE A C 1
ATOM 686 O O . PHE A 1 87 ? -10.580 8.096 4.955 1.00 83.06 87 PHE A O 1
ATOM 693 N N . LEU A 1 88 ? -9.475 9.121 3.289 1.00 86.88 88 LEU A N 1
ATOM 694 C CA . LEU A 1 88 ? -8.459 8.091 3.085 1.00 86.88 88 LEU A CA 1
ATOM 695 C C . LEU A 1 88 ? -7.101 8.437 3.709 1.00 86.88 88 LEU A C 1
ATOM 697 O O . LEU A 1 88 ? -6.140 7.777 3.356 1.00 86.88 88 LEU A O 1
ATOM 701 N N . ASP A 1 89 ? -6.971 9.410 4.613 1.00 87.75 89 ASP A N 1
ATOM 702 C CA . ASP A 1 89 ? -5.648 9.862 5.090 1.00 87.75 89 ASP A CA 1
ATOM 703 C C . ASP A 1 89 ? -4.744 8.719 5.610 1.00 87.75 89 ASP A C 1
ATOM 705 O O . ASP A 1 89 ? -3.668 8.495 5.059 1.00 87.75 89 ASP A O 1
ATOM 709 N N . GLU A 1 90 ? -5.195 7.912 6.582 1.00 91.19 90 GLU A N 1
ATOM 710 C CA . GLU A 1 90 ? -4.414 6.753 7.069 1.00 91.19 90 GLU A CA 1
ATOM 711 C C . GLU A 1 90 ? -4.266 5.653 5.996 1.00 91.19 90 GLU A C 1
ATOM 713 O O . GLU A 1 90 ? -3.255 4.950 5.927 1.00 91.19 90 GLU A O 1
ATOM 718 N N . ALA A 1 91 ? -5.271 5.497 5.129 1.00 95.44 91 ALA A N 1
ATOM 719 C CA . ALA A 1 91 ? -5.234 4.530 4.035 1.00 95.44 91 ALA A CA 1
ATOM 720 C C . ALA A 1 91 ? -4.223 4.925 2.949 1.00 95.44 91 ALA A C 1
ATOM 722 O O . ALA A 1 91 ? -3.580 4.064 2.356 1.00 95.44 91 ALA A O 1
ATOM 723 N N . ARG A 1 92 ? -4.043 6.223 2.712 1.00 96.25 92 ARG A N 1
ATOM 724 C CA . ARG A 1 92 ? -3.083 6.797 1.774 1.00 96.25 92 ARG A CA 1
ATOM 725 C C . ARG A 1 92 ? -1.654 6.533 2.235 1.00 96.25 92 ARG A C 1
ATOM 727 O O . ARG A 1 92 ? -0.812 6.179 1.410 1.00 96.25 92 ARG A O 1
ATOM 734 N N . ASP A 1 93 ? -1.391 6.645 3.532 1.00 95.88 93 ASP A N 1
ATOM 735 C CA . ASP A 1 93 ? -0.087 6.290 4.097 1.00 95.88 93 ASP A CA 1
ATOM 736 C C . ASP A 1 93 ? 0.172 4.783 3.960 1.00 95.88 93 ASP A C 1
ATOM 738 O O . ASP A 1 93 ? 1.274 4.359 3.616 1.00 95.88 93 ASP A O 1
ATOM 742 N N . ALA A 1 94 ? -0.860 3.955 4.136 1.00 97.94 94 ALA A N 1
ATOM 743 C CA . ALA A 1 94 ? -0.758 2.522 3.878 1.00 97.94 94 ALA A CA 1
ATOM 744 C C . ALA A 1 94 ? -0.416 2.213 2.413 1.00 97.94 94 ALA A C 1
ATOM 746 O O . ALA A 1 94 ? 0.485 1.423 2.153 1.00 97.94 94 ALA A O 1
ATOM 747 N N . ILE A 1 95 ? -1.084 2.870 1.460 1.00 98.00 95 ILE A N 1
ATOM 748 C CA . ILE A 1 95 ? -0.811 2.718 0.023 1.00 98.00 95 ILE A CA 1
ATOM 749 C C . ILE A 1 95 ? 0.651 3.060 -0.289 1.00 98.00 95 ILE A C 1
ATOM 751 O O . ILE A 1 95 ? 1.299 2.316 -1.016 1.00 98.00 95 ILE A O 1
ATOM 755 N N . LEU A 1 96 ? 1.197 4.123 0.305 1.00 98.44 96 LEU A N 1
ATOM 756 C CA . LEU A 1 96 ? 2.582 4.540 0.078 1.00 98.44 96 LEU A CA 1
ATOM 757 C C . LEU A 1 96 ? 3.617 3.592 0.704 1.00 98.44 96 LEU A C 1
ATOM 759 O O . LEU A 1 96 ? 4.688 3.393 0.136 1.00 98.44 96 LEU A O 1
ATOM 763 N N . HIS A 1 97 ? 3.313 3.011 1.866 1.00 98.62 97 HIS A N 1
ATOM 764 C CA . HIS A 1 97 ? 4.311 2.336 2.703 1.00 98.62 97 HIS A CA 1
ATOM 765 C C . HIS A 1 97 ? 4.094 0.825 2.885 1.00 98.62 97 HIS A C 1
ATOM 767 O O . HIS A 1 97 ? 4.821 0.203 3.657 1.00 98.62 97 HIS A O 1
ATOM 773 N N . HIS A 1 98 ? 3.125 0.197 2.212 1.00 98.25 98 HIS A N 1
ATOM 774 C CA . HIS A 1 98 ? 2.826 -1.236 2.394 1.00 98.25 98 HIS A CA 1
ATOM 775 C C . HIS A 1 98 ? 3.966 -2.191 1.983 1.00 98.25 98 HIS A C 1
ATOM 777 O O . HIS A 1 98 ? 3.924 -3.371 2.322 1.00 98.25 98 HIS A O 1
ATOM 783 N N . HIS A 1 99 ? 4.998 -1.697 1.293 1.00 98.31 99 HIS A N 1
ATOM 784 C CA . HIS A 1 99 ? 6.215 -2.448 0.973 1.00 98.31 99 HIS A CA 1
ATOM 785 C C . HIS A 1 99 ? 7.417 -2.127 1.873 1.00 98.31 99 HIS A C 1
ATOM 787 O O . HIS A 1 99 ? 8.504 -2.686 1.685 1.00 98.31 99 HIS A O 1
ATOM 793 N N . GLU A 1 100 ? 7.236 -1.274 2.881 1.00 98.62 100 GLU A N 1
ATOM 794 C CA . GLU A 1 100 ? 8.246 -1.059 3.909 1.00 98.62 100 GLU A CA 1
ATOM 795 C C . GLU A 1 100 ? 8.410 -2.313 4.778 1.00 98.62 100 GLU A C 1
ATOM 797 O O . GLU A 1 100 ? 7.470 -3.076 5.016 1.00 98.62 100 GLU A O 1
ATOM 802 N N . ARG A 1 101 ? 9.627 -2.537 5.276 1.00 98.06 101 ARG A N 1
ATOM 803 C CA . ARG A 1 101 ? 9.980 -3.742 6.040 1.00 98.06 101 ARG A CA 1
ATOM 804 C C . ARG A 1 101 ? 10.511 -3.352 7.404 1.00 98.06 101 ARG A C 1
ATOM 806 O O . ARG A 1 101 ? 11.237 -2.377 7.534 1.00 98.06 101 ARG A O 1
ATOM 813 N N . LEU A 1 102 ? 10.193 -4.138 8.433 1.00 97.88 102 LEU A N 1
ATOM 814 C CA . LEU A 1 102 ? 10.577 -3.816 9.814 1.00 97.88 102 LEU A CA 1
ATOM 815 C C . LEU A 1 102 ? 12.093 -3.615 9.998 1.00 97.88 102 LEU A C 1
ATOM 817 O O . LEU A 1 102 ? 12.489 -2.831 10.858 1.00 97.88 102 LEU A O 1
ATOM 821 N N . ASP A 1 103 ? 12.909 -4.276 9.177 1.00 97.88 103 ASP A N 1
ATOM 822 C CA . ASP A 1 103 ? 14.373 -4.177 9.145 1.00 97.88 103 ASP A CA 1
ATOM 823 C C . ASP A 1 103 ? 14.918 -2.982 8.332 1.00 97.88 103 ASP A C 1
ATOM 825 O O . ASP A 1 103 ? 16.125 -2.755 8.325 1.00 97.88 103 ASP A O 1
ATOM 829 N N . GLY A 1 104 ? 14.059 -2.200 7.672 1.00 98.00 104 GLY A N 1
ATOM 830 C CA . GLY A 1 104 ? 14.442 -1.065 6.825 1.00 98.00 104 GLY A CA 1
ATOM 831 C C . GLY A 1 104 ? 14.871 -1.436 5.404 1.00 98.00 104 GLY A C 1
ATOM 832 O O . GLY A 1 104 ? 15.286 -0.560 4.656 1.00 98.00 104 GLY A O 1
ATOM 833 N N . SER A 1 105 ? 14.765 -2.708 5.002 1.00 97.62 105 SER A N 1
ATOM 834 C CA . SER A 1 105 ? 15.106 -3.162 3.640 1.00 97.62 105 SER A CA 1
ATOM 835 C C . SER A 1 105 ? 13.978 -2.972 2.613 1.00 97.62 105 SER A C 1
ATOM 837 O O . SER A 1 105 ? 14.074 -3.465 1.488 1.00 97.62 105 SER A O 1
ATOM 839 N N . GLY A 1 106 ? 12.885 -2.319 3.015 1.00 97.81 106 GLY A N 1
ATOM 840 C CA . GLY A 1 106 ? 11.733 -2.031 2.165 1.00 97.81 106 GLY A CA 1
ATOM 841 C C . GLY A 1 106 ? 11.886 -0.753 1.341 1.00 97.81 106 GLY A C 1
ATOM 842 O O . GLY A 1 106 ? 12.950 -0.139 1.291 1.00 97.81 106 GLY A O 1
ATOM 843 N N . TYR A 1 107 ? 10.799 -0.376 0.675 1.00 98.38 107 TYR A N 1
ATOM 844 C CA . TYR A 1 107 ? 10.705 0.802 -0.187 1.00 98.38 107 TYR A CA 1
ATOM 845 C C . TYR A 1 107 ? 9.332 1.476 0.009 1.00 98.38 107 TYR A C 1
ATOM 847 O O . TYR A 1 107 ? 8.408 0.813 0.495 1.00 98.38 107 TYR A O 1
ATOM 855 N N . PRO A 1 108 ? 9.154 2.756 -0.374 1.00 97.62 108 PRO A N 1
ATOM 856 C CA . PRO A 1 108 ? 10.102 3.622 -1.089 1.00 97.62 108 PRO A CA 1
ATOM 857 C C . PRO A 1 108 ? 11.143 4.356 -0.227 1.00 97.62 108 PRO A C 1
ATOM 859 O O . PRO A 1 108 ? 12.141 4.812 -0.780 1.00 97.62 108 PRO A O 1
ATOM 862 N N . TYR A 1 109 ? 10.974 4.456 1.096 1.00 98.00 109 TYR A N 1
ATOM 863 C CA . TYR A 1 109 ? 11.830 5.305 1.944 1.00 98.00 109 TYR A CA 1
ATOM 864 C C . TYR A 1 109 ? 12.709 4.539 2.940 1.00 98.00 109 TYR A C 1
ATOM 866 O O . TYR A 1 109 ? 13.498 5.164 3.651 1.00 98.00 109 TYR A O 1
ATOM 874 N N . GLY A 1 110 ? 12.600 3.210 3.012 1.00 97.81 110 GLY A N 1
ATOM 875 C CA . GLY A 1 110 ? 13.401 2.398 3.933 1.00 97.81 110 GLY A CA 1
ATOM 876 C C . GLY A 1 110 ? 13.035 2.665 5.394 1.00 97.81 110 GLY A C 1
ATOM 877 O O . GLY A 1 110 ? 13.899 2.717 6.278 1.00 97.81 110 GLY A O 1
ATOM 878 N N . LEU A 1 111 ? 11.747 2.896 5.655 1.00 98.50 111 LEU A N 1
ATOM 879 C CA . LEU A 1 111 ? 11.234 3.046 7.011 1.00 98.50 111 LEU A CA 1
ATOM 880 C C . LEU A 1 111 ? 11.422 1.733 7.773 1.00 98.50 111 LEU A C 1
ATOM 882 O O . LEU A 1 111 ? 11.337 0.645 7.213 1.00 98.50 111 LEU A O 1
ATOM 886 N N . SER A 1 112 ? 11.662 1.833 9.079 1.00 98.19 112 SER A N 1
ATOM 887 C CA . SER A 1 112 ? 11.908 0.666 9.929 1.00 98.19 112 SER A CA 1
ATOM 888 C C . SER A 1 112 ? 11.141 0.734 11.245 1.00 98.19 112 SER A C 1
ATOM 890 O O . SER A 1 112 ? 10.853 1.817 11.769 1.00 98.19 112 SER A O 1
ATOM 892 N N . GLY A 1 113 ? 10.817 -0.441 11.787 1.00 97.00 113 GLY A N 1
ATOM 893 C CA . GLY A 1 113 ? 10.131 -0.595 13.069 1.00 97.00 113 GLY A CA 1
ATOM 894 C C . GLY A 1 113 ? 8.827 0.203 13.177 1.00 97.00 113 GLY A C 1
ATOM 895 O O . GLY A 1 113 ? 7.888 0.013 12.406 1.00 97.00 113 GLY A O 1
ATOM 896 N N . SER A 1 114 ? 8.758 1.084 14.175 1.00 96.75 114 SER A N 1
ATOM 897 C CA . SER A 1 114 ? 7.595 1.935 14.457 1.00 96.75 114 SER A CA 1
ATOM 898 C C . SER A 1 114 ? 7.475 3.161 13.552 1.00 96.75 114 SER A C 1
ATOM 900 O O . SER A 1 114 ? 6.461 3.846 13.620 1.00 96.75 114 SER A O 1
ATOM 902 N N . ARG A 1 115 ? 8.473 3.441 12.702 1.00 98.19 115 ARG A N 1
ATOM 903 C CA . ARG A 1 115 ? 8.378 4.522 11.708 1.00 98.19 115 ARG A CA 1
ATOM 904 C C . ARG A 1 115 ? 7.461 4.156 10.545 1.00 98.19 115 ARG A C 1
ATOM 906 O O . ARG A 1 115 ? 6.994 5.048 9.853 1.00 98.19 115 ARG A O 1
ATOM 913 N N . ILE A 1 116 ? 7.202 2.864 10.340 1.00 98.56 116 ILE A N 1
ATOM 914 C CA . ILE A 1 116 ? 6.234 2.389 9.352 1.00 98.56 116 ILE A CA 1
ATOM 915 C C . ILE A 1 116 ? 4.824 2.611 9.919 1.00 98.56 116 ILE A C 1
ATOM 917 O O . ILE A 1 116 ? 4.550 2.114 11.020 1.00 98.56 116 ILE A O 1
ATOM 921 N N . PRO A 1 117 ? 3.924 3.300 9.192 1.00 98.00 117 PRO A N 1
ATOM 922 C CA . PRO A 1 117 ? 2.552 3.516 9.636 1.00 98.00 117 PRO A CA 1
ATOM 923 C C . PRO A 1 117 ? 1.849 2.212 10.010 1.00 98.00 117 PRO A C 1
ATOM 925 O O . PRO A 1 117 ? 2.031 1.174 9.371 1.00 98.00 117 PRO A O 1
ATOM 928 N N . GLU A 1 118 ? 1.007 2.257 11.041 1.00 97.88 118 GLU A N 1
ATOM 929 C CA . GLU A 1 118 ? 0.321 1.061 11.534 1.00 97.88 118 GLU A CA 1
ATOM 930 C C . GLU A 1 118 ? -0.513 0.381 10.441 1.00 97.88 118 GLU A C 1
ATOM 932 O O . GLU A 1 118 ? -0.411 -0.835 10.271 1.00 97.88 118 GLU A O 1
ATOM 937 N N . PHE A 1 119 ? -1.251 1.162 9.644 1.00 98.06 119 PHE A N 1
ATOM 938 C CA . PHE A 1 119 ? -2.038 0.615 8.541 1.00 98.06 119 PHE A CA 1
ATOM 939 C C . PHE A 1 119 ? -1.165 -0.063 7.483 1.00 98.06 119 PHE A C 1
ATOM 941 O O . PHE A 1 119 ? -1.522 -1.135 7.002 1.00 98.06 119 PHE A O 1
ATOM 948 N N . ALA A 1 120 ? -0.003 0.513 7.158 1.00 98.38 120 ALA A N 1
ATOM 949 C CA . ALA A 1 120 ? 0.932 -0.078 6.205 1.00 98.38 120 ALA A CA 1
ATOM 950 C C . ALA A 1 120 ? 1.410 -1.459 6.674 1.00 98.38 120 ALA A C 1
ATOM 952 O O . ALA A 1 120 ? 1.426 -2.401 5.886 1.00 98.38 120 ALA A O 1
ATOM 953 N N . ARG A 1 121 ? 1.714 -1.617 7.971 1.00 98.38 121 ARG A N 1
ATOM 954 C CA . ARG A 1 121 ? 2.109 -2.917 8.544 1.00 98.38 121 ARG A CA 1
ATOM 955 C C . ARG A 1 121 ? 0.984 -3.948 8.468 1.00 98.38 121 ARG A C 1
ATOM 957 O O . ARG A 1 121 ? 1.247 -5.103 8.145 1.00 98.38 121 ARG A O 1
ATOM 964 N N . VAL A 1 122 ? -0.260 -3.547 8.740 1.00 98.56 122 VAL A N 1
ATOM 965 C CA . VAL A 1 122 ? -1.420 -4.449 8.637 1.00 98.56 122 VAL A CA 1
ATOM 966 C C . VAL A 1 122 ? -1.659 -4.877 7.188 1.00 98.56 122 VAL A C 1
ATOM 968 O O . VAL A 1 122 ? -1.857 -6.064 6.928 1.00 98.56 122 VAL A O 1
ATOM 971 N N . VAL A 1 123 ? -1.611 -3.939 6.238 1.00 98.56 123 VAL A N 1
ATOM 972 C CA . VAL A 1 123 ? -1.772 -4.244 4.808 1.00 98.56 123 VAL A CA 1
ATOM 973 C C . VAL A 1 123 ? -0.642 -5.143 4.311 1.00 98.56 123 VAL A C 1
ATOM 975 O O . VAL A 1 123 ? -0.930 -6.124 3.638 1.00 98.56 123 VAL A O 1
ATOM 978 N N . ALA A 1 124 ? 0.610 -4.892 4.705 1.00 98.12 124 ALA A N 1
ATOM 979 C CA . ALA A 1 124 ? 1.751 -5.730 4.333 1.00 98.12 124 ALA A CA 1
ATOM 980 C C . ALA A 1 124 ? 1.574 -7.195 4.776 1.00 98.12 124 ALA A C 1
ATOM 982 O O . ALA A 1 124 ? 1.871 -8.123 4.024 1.00 98.12 124 ALA A O 1
ATOM 983 N N . VAL A 1 125 ? 1.053 -7.419 5.990 1.00 98.12 125 VAL A N 1
ATOM 984 C CA . VAL A 1 125 ? 0.746 -8.770 6.490 1.00 98.12 125 VAL A CA 1
ATOM 985 C C . VAL A 1 125 ? -0.397 -9.407 5.698 1.00 98.12 125 VAL A C 1
ATOM 987 O O . VAL A 1 125 ? -0.293 -10.570 5.305 1.00 98.12 125 VAL A O 1
ATOM 990 N N . ALA A 1 126 ? -1.474 -8.659 5.451 1.00 98.12 126 ALA A N 1
ATOM 991 C CA . ALA A 1 126 ? -2.631 -9.139 4.698 1.00 98.12 126 ALA A CA 1
ATOM 992 C C . ALA A 1 126 ? -2.276 -9.506 3.244 1.00 98.12 126 ALA A C 1
ATOM 994 O O . ALA A 1 126 ? -2.682 -10.566 2.768 1.00 98.12 126 ALA A O 1
ATOM 995 N N . ASP A 1 127 ? -1.489 -8.667 2.567 1.00 96.69 127 ASP A N 1
ATOM 996 C CA . ASP A 1 127 ? -1.005 -8.889 1.202 1.00 9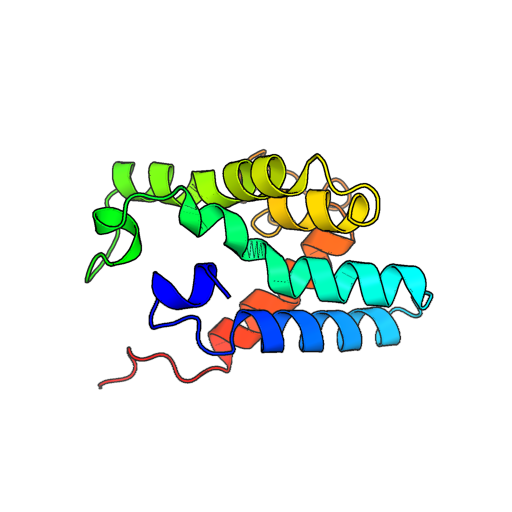6.69 127 ASP A CA 1
ATOM 997 C C . ASP A 1 127 ? -0.095 -10.121 1.122 1.00 96.69 127 ASP A C 1
ATOM 999 O O . ASP A 1 127 ? -0.352 -11.049 0.351 1.00 96.69 127 ASP A O 1
ATOM 1003 N N . ALA A 1 128 ? 0.906 -10.211 2.005 1.00 95.00 128 ALA A N 1
ATOM 1004 C CA . ALA A 1 128 ? 1.791 -11.370 2.063 1.00 95.00 128 ALA A CA 1
ATOM 1005 C C . ALA A 1 128 ? 1.014 -12.674 2.312 1.00 95.00 128 ALA A C 1
ATOM 1007 O O . ALA A 1 128 ? 1.296 -13.699 1.685 1.00 95.00 128 ALA A O 1
ATOM 1008 N N . PHE A 1 129 ? 0.018 -12.645 3.202 1.00 95.19 129 PHE A N 1
ATOM 1009 C CA . PHE A 1 129 ? -0.845 -13.792 3.462 1.00 95.19 129 PHE A CA 1
ATOM 1010 C C . PHE A 1 129 ? -1.654 -14.198 2.223 1.00 95.19 129 PHE A C 1
ATOM 1012 O O . PHE A 1 129 ? -1.666 -15.381 1.867 1.00 95.19 129 PHE A O 1
ATOM 1019 N N . ASP A 1 130 ? -2.287 -13.247 1.528 1.00 93.75 130 ASP A N 1
ATOM 1020 C CA . ASP A 1 130 ? -3.035 -13.545 0.302 1.00 93.75 130 ASP A CA 1
ATOM 1021 C C . ASP A 1 130 ? -2.117 -14.101 -0.793 1.00 93.75 130 ASP A C 1
ATOM 1023 O O . ASP A 1 130 ? -2.461 -15.090 -1.439 1.00 93.75 130 ASP A O 1
ATOM 1027 N N . ALA A 1 131 ? -0.917 -13.541 -0.957 1.00 88.50 131 ALA A N 1
ATOM 1028 C CA . ALA A 1 131 ? 0.066 -13.989 -1.942 1.00 88.50 131 ALA A CA 1
ATOM 1029 C C . ALA A 1 131 ? 0.611 -15.406 -1.668 1.00 88.50 131 ALA A C 1
ATOM 1031 O O . ALA A 1 131 ? 1.005 -16.110 -2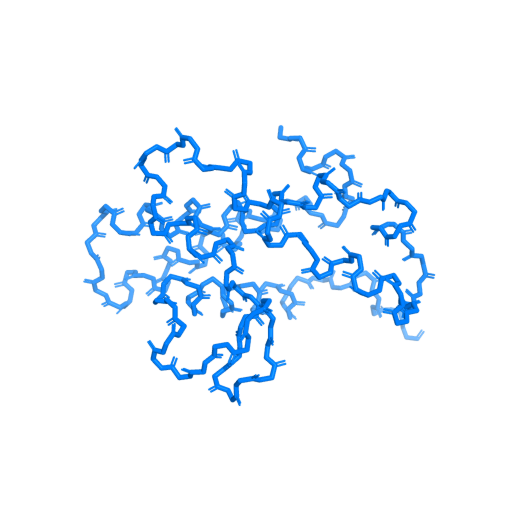.605 1.00 88.50 131 ALA A O 1
ATOM 1032 N N . MET A 1 132 ? 0.658 -15.829 -0.399 1.00 89.44 132 MET A N 1
ATOM 1033 C CA . MET A 1 132 ? 1.064 -17.183 0.003 1.00 89.44 132 MET A CA 1
ATOM 1034 C C . MET A 1 132 ? -0.064 -18.215 -0.126 1.00 89.44 132 MET A C 1
ATOM 1036 O O . MET A 1 132 ? 0.218 -19.390 -0.361 1.00 89.44 132 MET A O 1
ATOM 1040 N N . THR A 1 133 ? -1.321 -17.799 0.047 1.00 86.12 133 THR A N 1
ATOM 1041 C CA . THR A 1 133 ? -2.484 -18.703 0.145 1.00 86.12 133 THR A CA 1
ATOM 1042 C C . THR A 1 133 ? -3.325 -18.764 -1.125 1.00 86.12 133 THR A C 1
ATOM 1044 O O . THR A 1 133 ? -3.970 -19.779 -1.391 1.00 86.12 133 THR A O 1
ATOM 1047 N N . SER A 1 134 ? -3.281 -17.724 -1.953 1.00 78.69 134 SER A N 1
ATOM 1048 C CA . SER A 1 134 ? -3.882 -17.737 -3.281 1.00 78.69 134 SER A CA 1
ATOM 1049 C C . SER A 1 134 ? -3.066 -18.646 -4.192 1.00 78.69 134 SER A C 1
ATOM 1051 O O . SER A 1 134 ? -1.837 -18.571 -4.230 1.00 78.69 134 SER A O 1
ATOM 1053 N N . THR A 1 135 ? -3.740 -19.527 -4.936 1.00 56.56 135 THR A N 1
ATOM 1054 C CA . THR A 1 135 ? -3.111 -20.432 -5.907 1.00 56.56 135 THR A CA 1
ATOM 1055 C C . THR A 1 135 ? -2.248 -19.642 -6.882 1.00 56.56 135 THR A C 1
ATOM 1057 O O . THR A 1 135 ? -2.736 -19.082 -7.862 1.00 56.56 135 THR A O 1
ATOM 1060 N N . ARG A 1 136 ? -0.941 -19.614 -6.615 1.00 51.69 136 ARG A N 1
ATOM 1061 C CA . ARG A 1 136 ? 0.062 -19.113 -7.544 1.00 51.69 136 ARG A CA 1
ATOM 1062 C C . ARG A 1 136 ? -0.058 -19.893 -8.845 1.00 51.69 136 ARG A C 1
ATOM 1064 O O . ARG A 1 136 ? 0.235 -21.089 -8.884 1.00 51.69 136 ARG A O 1
ATOM 1071 N N . SER A 1 137 ? -0.352 -19.185 -9.928 1.00 39.03 137 SER A N 1
ATOM 1072 C CA . SER A 1 137 ? -0.279 -19.630 -11.327 1.00 39.03 137 SER A CA 1
ATOM 1073 C C . SER A 1 137 ? 1.122 -20.099 -11.780 1.00 39.03 137 SER A C 1
ATOM 1075 O O . SER A 1 137 ? 1.363 -20.241 -12.972 1.00 39.03 137 SER A O 1
ATOM 1077 N N . TYR A 1 138 ? 2.046 -20.362 -10.849 1.00 38.91 138 TYR A N 1
ATOM 1078 C CA . TYR A 1 138 ? 3.412 -20.835 -11.083 1.00 38.91 138 TYR A CA 1
ATOM 1079 C C . TYR A 1 138 ? 3.809 -22.043 -10.217 1.00 38.91 138 TYR A C 1
ATOM 1081 O O . TYR A 1 138 ? 4.990 -22.316 -10.031 1.00 38.91 138 TYR A O 1
ATOM 1089 N N . ARG A 1 139 ? 2.839 -22.824 -9.725 1.00 36.72 139 ARG A N 1
ATOM 1090 C CA . ARG A 1 139 ? 3.075 -24.225 -9.338 1.00 36.72 139 ARG A CA 1
ATOM 1091 C C . ARG A 1 139 ? 2.680 -25.141 -10.504 1.00 36.72 139 ARG A C 1
ATOM 1093 O O . ARG A 1 139 ? 1.703 -25.876 -10.434 1.00 36.72 139 ARG A O 1
ATOM 1100 N N . ARG A 1 140 ? 3.420 -25.070 -11.613 1.00 29.91 140 ARG A N 1
ATOM 1101 C CA . ARG A 1 140 ? 3.637 -26.275 -12.424 1.00 29.91 140 ARG A CA 1
ATOM 1102 C C . ARG A 1 140 ? 4.977 -26.838 -11.975 1.00 29.91 140 ARG A C 1
ATOM 1104 O O . ARG A 1 140 ? 5.935 -26.080 -11.851 1.00 29.91 140 ARG A O 1
ATOM 1111 N N . ALA A 1 141 ? 4.932 -28.113 -11.607 1.00 37.59 141 ALA A N 1
ATOM 1112 C CA . ALA A 1 141 ? 6.087 -28.950 -11.329 1.00 37.59 141 ALA A CA 1
ATOM 1113 C C . ALA A 1 141 ? 7.106 -28.903 -12.476 1.00 37.59 141 ALA A C 1
ATOM 1115 O O . ALA A 1 141 ? 6.676 -28.630 -13.623 1.00 37.59 141 ALA A O 1
#

pLDDT: mean 88.76, std 17.47, range [29.91, 98.62]

Sequence (141 aa):
HAVDIKDTYTRGHSERVGRASVLIARELGMDDRRVEGLRFAGILHDIGKLGVPTRVLRKNGPLTPEERRIMELHPEYGHEIVRGIGFLDEARDAILHHHERLDGSGYPYGLSGSRIPEFARVVAVADAFDAMTSTRSYRRA